Protein AF-Q0Q0H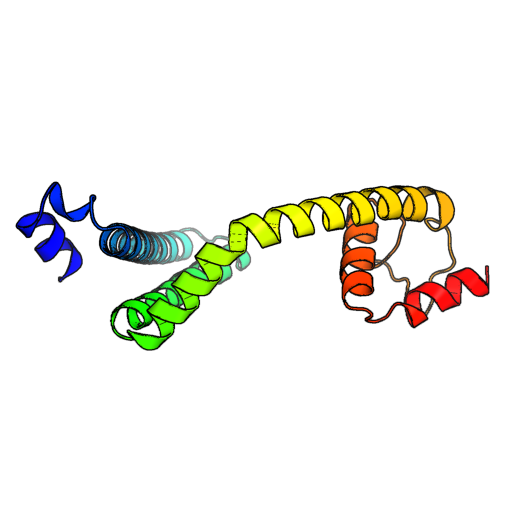5-F1 (afdb_monomer_lite)

Sequence (151 aa):
GECVLKLISLRHYYFTIGWNIFDFVVVILSIVGMFLAELIEKYFVSPTLFRVIRLARIGRILRLIKGAKGIRTLLFALMMSLPALFNIGLLLFLVMFIYAIFGMSNFAYVKREVGIDDMFNFETFGNSMICLFQITTSAGWDGLLAPILNS

InterPro domains:
  IPR005821 Ion transport domain [PF00520] (2-150)
  IPR027359 Voltage-dependent channel domain superfamily [G3DSA:1.20.120.350] (1-68)
  IPR043203 Voltage-gated cation channel calcium and sodium [PTHR10037] (2-150)

Foldseek 3Di:
DVLVVCCVVQVPNQVVDVVSVLVVVLVVLLVVLVVVLVVCVVPVDDPVVNVVSVVSNVSVVVVVCVVDPPSVVVVVVVVVCVVVVVVVVVVLVVVLQVVLVVQLVPWLPFDDDDQDDPQQGSVDSVNSSVNVVCCVVVHCVVVVVVSVVVD

Organism: Canis lupus familiaris (NCBI:txid9615)

Radius of gyration: 23.16 Å; chains: 1; bounding box: 51×47×52 Å

pLDDT: mean 81.17, std 11.08, range [50.78, 96.19]

Structure (mmCIF, N/CA/C/O backbone):
data_AF-Q0Q0H5-F1
#
_entry.id   AF-Q0Q0H5-F1
#
loop_
_atom_site.group_PDB
_atom_site.id
_atom_site.type_symbol
_atom_site.label_atom_id
_atom_site.label_alt_id
_atom_site.label_comp_id
_atom_site.label_asym_id
_atom_site.label_entity_id
_atom_site.label_seq_id
_atom_site.pdbx_PDB_ins_code
_atom_site.Cartn_x
_atom_site.Cartn_y
_atom_site.Cartn_z
_atom_site.occupancy
_atom_site.B_iso_or_equiv
_atom_site.auth_seq_id
_atom_site.auth_comp_id
_atom_site.auth_asym_id
_atom_site.auth_atom_id
_atom_site.pdbx_PDB_model_num
ATOM 1 N N . GLY A 1 1 ? -13.527 -17.959 26.300 1.00 50.78 1 GLY A N 1
ATOM 2 C CA . GLY A 1 1 ? -14.306 -17.572 27.489 1.00 50.78 1 GLY A CA 1
ATOM 3 C C . GLY A 1 1 ? -14.995 -16.236 27.297 1.00 50.78 1 GLY A C 1
ATOM 4 O O . GLY A 1 1 ? -16.184 -16.219 27.020 1.00 50.78 1 GLY A O 1
ATOM 5 N N . GLU A 1 2 ? -14.259 -15.123 27.378 1.00 65.50 2 GLU A N 1
ATOM 6 C CA . GLU A 1 2 ? -14.842 -13.765 27.407 1.00 65.50 2 GLU A CA 1
ATOM 7 C C . GLU A 1 2 ? -15.741 -13.387 26.217 1.00 65.50 2 GLU A C 1
ATOM 9 O O . GLU A 1 2 ? -16.755 -12.724 26.414 1.00 65.50 2 GLU A O 1
ATOM 14 N N . CYS A 1 3 ? -15.398 -13.796 24.989 1.00 57.22 3 CYS A N 1
ATOM 15 C CA . CYS A 1 3 ? -16.169 -13.422 23.795 1.00 57.22 3 CYS A CA 1
ATOM 16 C C . CYS A 1 3 ? -17.569 -14.064 23.793 1.00 57.22 3 CYS A C 1
ATOM 18 O O . CYS A 1 3 ? -18.561 -13.397 23.529 1.00 57.22 3 CYS A O 1
ATOM 20 N N . VAL A 1 4 ? -17.650 -15.336 24.195 1.00 60.25 4 VAL A N 1
ATOM 21 C CA . VAL A 1 4 ? -18.909 -16.089 24.321 1.00 60.25 4 VAL A CA 1
ATOM 22 C C . VAL A 1 4 ? -19.746 -15.551 25.485 1.00 60.25 4 VAL A C 1
ATOM 24 O O . VAL A 1 4 ? -20.943 -15.340 25.328 1.00 60.25 4 VAL A O 1
ATOM 27 N N . LEU A 1 5 ? -19.113 -15.228 26.619 1.00 59.94 5 LEU A N 1
ATOM 28 C CA . LEU A 1 5 ? -19.777 -14.596 27.767 1.00 59.94 5 LEU A CA 1
ATOM 29 C C . LEU A 1 5 ? -20.372 -13.225 27.419 1.00 59.94 5 LEU A C 1
ATOM 31 O O . LEU A 1 5 ? -21.509 -12.946 27.788 1.00 59.94 5 LEU A O 1
ATOM 35 N N . LYS A 1 6 ? -19.653 -12.387 26.662 1.00 57.75 6 LYS A N 1
ATOM 36 C CA . LYS A 1 6 ? -20.173 -11.090 26.195 1.00 57.75 6 LYS A CA 1
ATOM 37 C C . LYS A 1 6 ? -21.267 -11.234 25.139 1.00 57.75 6 LYS A C 1
ATOM 39 O O . LYS A 1 6 ? -22.224 -10.469 25.180 1.00 57.75 6 LYS A O 1
ATOM 44 N N . LEU A 1 7 ? -21.163 -12.215 24.242 1.00 61.16 7 LEU A N 1
ATOM 45 C CA . LEU A 1 7 ? -22.193 -12.497 23.237 1.00 61.16 7 LEU A CA 1
ATOM 46 C C . LEU A 1 7 ? -23.512 -12.938 23.897 1.00 61.16 7 LEU A C 1
ATOM 48 O O . LEU A 1 7 ? -24.582 -12.455 23.531 1.00 61.16 7 LEU A O 1
ATOM 52 N N . ILE A 1 8 ? -23.422 -13.806 24.910 1.00 60.62 8 ILE A N 1
ATOM 53 C CA . ILE A 1 8 ? -24.577 -14.301 25.673 1.00 60.62 8 ILE A CA 1
ATOM 54 C C . ILE A 1 8 ? -25.159 -13.196 26.571 1.00 60.62 8 ILE A C 1
ATOM 56 O O . ILE A 1 8 ? -26.376 -13.063 26.653 1.00 60.62 8 ILE A O 1
ATOM 60 N N . SER A 1 9 ? -24.310 -12.370 27.195 1.00 62.66 9 SER A N 1
ATOM 61 C CA . SER A 1 9 ? -24.730 -11.288 28.100 1.00 62.66 9 SER A CA 1
ATOM 62 C C . SER A 1 9 ? -25.354 -10.080 27.388 1.00 62.66 9 SER A C 1
ATOM 64 O O . SER A 1 9 ? -26.306 -9.510 27.912 1.00 62.66 9 SER A O 1
ATOM 66 N N . LEU A 1 10 ? -24.838 -9.665 26.224 1.00 60.47 10 LEU A N 1
ATOM 67 C CA . LEU A 1 10 ? -25.233 -8.406 25.569 1.00 60.47 10 LEU A CA 1
ATOM 68 C C . LEU A 1 10 ? -26.085 -8.594 24.302 1.00 60.47 10 LEU A C 1
ATOM 70 O O . LEU A 1 10 ? -26.643 -7.608 23.824 1.00 60.47 10 LEU A O 1
ATOM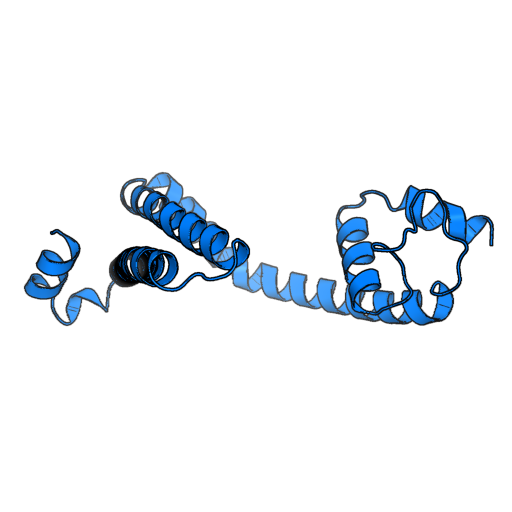 74 N N . ARG A 1 11 ? -26.211 -9.820 23.761 1.00 63.56 11 ARG A N 1
ATOM 75 C CA . ARG A 1 11 ? -26.985 -10.176 22.547 1.00 63.56 11 ARG A CA 1
ATOM 76 C C . ARG A 1 11 ? -26.901 -9.099 21.450 1.00 63.56 11 ARG A C 1
ATOM 78 O O . ARG A 1 11 ? -25.874 -8.981 20.791 1.00 63.56 11 ARG A O 1
ATOM 85 N N . HIS A 1 12 ? -27.943 -8.286 21.264 1.00 56.47 12 HIS A N 1
ATOM 86 C CA . HIS A 1 12 ? -27.993 -7.251 20.220 1.00 56.47 12 HIS A CA 1
ATOM 87 C C . HIS A 1 12 ? -27.134 -6.010 20.517 1.00 56.47 12 HIS A C 1
ATOM 89 O O . HIS A 1 12 ? -26.613 -5.395 19.590 1.00 56.47 12 HIS A O 1
ATOM 95 N N . TYR A 1 13 ? -26.908 -5.673 21.790 1.00 59.81 13 TYR A N 1
ATOM 96 C CA . TYR A 1 13 ? -26.072 -4.538 22.208 1.00 59.81 13 TYR A CA 1
ATOM 97 C C . TYR A 1 13 ? -24.571 -4.791 21.993 1.00 59.81 13 TYR A C 1
ATOM 99 O O . TYR A 1 13 ? -23.743 -3.887 22.085 1.00 59.81 13 TYR A O 1
ATOM 107 N N . TYR A 1 14 ? -24.193 -6.038 21.706 1.00 59.00 14 TYR A N 1
ATOM 108 C CA . TYR A 1 14 ? -22.819 -6.386 21.372 1.00 59.00 14 TYR A CA 1
ATOM 109 C C . TYR A 1 14 ? -22.413 -5.855 19.986 1.00 59.00 14 TYR A C 1
ATOM 111 O O . TYR A 1 14 ? -21.280 -5.409 19.814 1.00 59.00 14 TYR A O 1
ATOM 119 N N . PHE A 1 15 ? -23.347 -5.830 19.028 1.00 61.44 15 PHE A N 1
ATOM 120 C CA . PHE A 1 15 ? -23.101 -5.390 17.649 1.00 61.44 15 PHE A CA 1
ATOM 121 C C . PHE A 1 15 ? -23.248 -3.878 17.435 1.00 61.44 15 PHE A C 1
ATOM 123 O O . PHE A 1 15 ? -22.912 -3.384 16.367 1.00 61.44 15 PHE A O 1
ATOM 130 N N . THR A 1 16 ? -23.709 -3.114 18.428 1.00 65.06 16 THR A N 1
ATOM 131 C CA . THR A 1 16 ? -23.762 -1.643 18.333 1.00 65.06 16 THR A CA 1
ATOM 132 C C . THR A 1 16 ? -22.420 -0.987 18.667 1.00 65.06 16 THR A C 1
ATOM 134 O O . THR A 1 16 ? -22.135 0.120 18.219 1.00 65.06 16 THR A O 1
ATOM 137 N N . ILE A 1 17 ? -21.554 -1.673 19.421 1.00 71.44 17 ILE A N 1
ATOM 138 C CA . ILE A 1 17 ? -20.233 -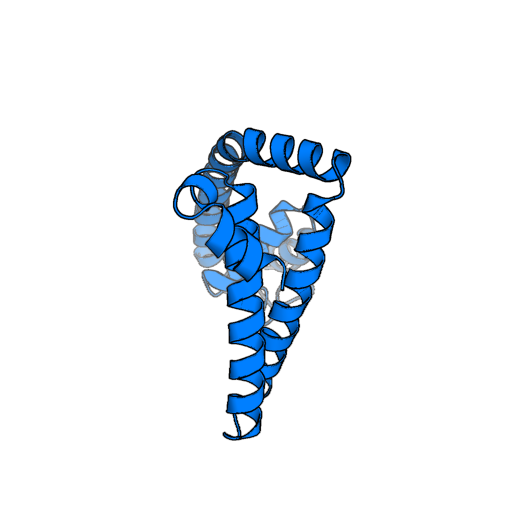1.170 19.809 1.00 71.44 17 ILE A CA 1
ATOM 139 C C . ILE A 1 17 ? -19.188 -1.683 18.808 1.00 71.44 17 ILE A C 1
ATOM 141 O O . ILE A 1 17 ? -18.795 -2.848 18.857 1.00 71.44 17 ILE A O 1
ATOM 145 N N . GLY A 1 18 ? -18.662 -0.805 17.946 1.00 71.44 18 GLY A N 1
ATOM 146 C CA . GLY A 1 18 ? -17.684 -1.178 16.906 1.00 71.44 18 GLY A CA 1
ATOM 147 C C . GLY A 1 18 ? -16.433 -1.904 17.429 1.00 71.44 18 GLY A C 1
ATOM 148 O O . GLY A 1 18 ? -15.939 -2.834 16.798 1.00 71.44 18 GLY A O 1
ATOM 149 N N . TRP A 1 19 ? -15.970 -1.572 18.639 1.00 71.56 19 TRP A N 1
ATOM 150 C CA . TRP A 1 19 ? -14.852 -2.270 19.292 1.00 71.56 19 TRP A CA 1
ATOM 151 C C . TRP A 1 19 ? -15.160 -3.720 19.679 1.00 71.56 19 TRP A C 1
ATOM 153 O O . TRP A 1 19 ? -14.251 -4.547 19.721 1.00 71.56 19 TRP A O 1
ATOM 163 N N . ASN A 1 20 ? -16.421 -4.040 19.969 1.00 72.19 20 ASN A N 1
ATOM 164 C CA . ASN A 1 20 ? -16.844 -5.410 20.244 1.00 72.19 20 ASN A CA 1
ATOM 165 C C . ASN A 1 20 ? -16.963 -6.214 18.944 1.00 72.19 20 ASN A C 1
ATOM 167 O O . ASN A 1 20 ? -16.542 -7.364 18.917 1.00 72.19 20 ASN A O 1
ATOM 171 N N . ILE A 1 21 ? -17.431 -5.594 17.855 1.00 76.12 21 ILE A N 1
ATOM 172 C CA . ILE A 1 21 ? -17.448 -6.219 16.522 1.00 76.12 21 ILE A CA 1
ATOM 173 C C . ILE A 1 21 ? -16.023 -6.545 16.062 1.00 76.12 21 ILE A C 1
ATOM 175 O O . ILE A 1 21 ? -15.758 -7.665 15.634 1.00 76.12 21 ILE A O 1
ATOM 179 N N . PHE A 1 22 ? -15.086 -5.602 16.202 1.00 72.56 22 PHE A N 1
ATOM 180 C CA . PHE A 1 22 ? -13.677 -5.831 15.874 1.00 72.56 22 PHE A CA 1
ATOM 181 C C . PHE A 1 22 ? -13.085 -7.006 16.669 1.00 72.56 22 PHE A C 1
ATOM 183 O O . PHE A 1 22 ? -12.455 -7.895 16.100 1.00 72.56 22 PHE A O 1
ATOM 190 N N . ASP A 1 23 ? -13.338 -7.049 17.980 1.00 75.00 23 ASP A N 1
ATOM 191 C CA . ASP A 1 23 ? -12.898 -8.136 18.861 1.00 75.00 23 ASP A CA 1
ATOM 192 C C . ASP A 1 23 ? -13.489 -9.492 18.433 1.00 75.00 23 ASP A C 1
ATOM 194 O O . ASP A 1 23 ? -12.769 -10.486 18.339 1.00 75.00 23 ASP A O 1
ATOM 198 N N . PHE A 1 24 ? -14.778 -9.524 18.083 1.00 75.81 24 PHE A N 1
ATOM 199 C CA . PHE A 1 24 ? -15.450 -10.716 17.569 1.00 75.81 24 PHE A CA 1
ATOM 200 C C . PHE A 1 24 ? -14.831 -11.216 16.265 1.00 75.81 24 PHE A C 1
ATOM 202 O O . PHE A 1 24 ? -14.496 -12.394 16.161 1.00 75.81 24 PHE A O 1
ATOM 209 N N . VAL A 1 25 ? -14.599 -10.325 15.298 1.00 79.12 25 VAL A N 1
ATOM 210 C CA . VAL A 1 25 ? -13.961 -10.668 14.018 1.00 79.12 25 VAL A CA 1
ATOM 211 C C . VAL A 1 25 ? -12.556 -11.232 14.246 1.00 79.12 25 VAL A C 1
ATOM 213 O O . VAL A 1 25 ? -12.225 -12.286 13.706 1.00 79.12 25 VAL A O 1
ATOM 216 N N . VAL A 1 26 ? -11.745 -10.606 15.105 1.00 76.06 26 VAL A N 1
ATOM 217 C CA . VAL A 1 26 ? -10.396 -11.096 15.443 1.00 76.06 26 VAL A CA 1
ATOM 218 C C . VAL A 1 26 ? -10.444 -12.469 16.125 1.00 76.06 26 VAL A C 1
ATOM 220 O O . VAL A 1 26 ? -9.584 -13.320 15.877 1.00 76.06 26 VAL A O 1
ATOM 223 N N . VAL A 1 27 ? -11.429 -12.715 16.994 1.00 77.88 27 VAL A N 1
ATOM 224 C CA . VAL A 1 27 ? -11.640 -14.019 17.644 1.00 77.88 27 VAL A CA 1
ATOM 225 C C . VAL A 1 27 ? -12.030 -15.086 16.624 1.00 77.88 27 VAL A C 1
ATOM 227 O O . VAL A 1 27 ? -11.395 -16.139 16.614 1.00 77.88 27 VAL A O 1
ATOM 230 N N . ILE A 1 28 ? -12.994 -14.811 15.745 1.00 81.81 28 ILE A N 1
ATOM 231 C CA . ILE A 1 28 ? -13.422 -15.745 14.698 1.00 81.81 28 ILE A CA 1
ATOM 232 C C . ILE A 1 28 ? -12.264 -16.058 13.745 1.00 81.81 28 ILE A C 1
ATOM 234 O O . ILE A 1 28 ? -11.959 -17.229 13.545 1.00 81.81 28 ILE A O 1
ATOM 238 N N . LEU A 1 29 ? -11.536 -15.050 13.250 1.00 79.75 29 LEU A N 1
ATOM 239 C CA . LEU A 1 29 ? -10.353 -15.253 12.401 1.00 79.75 29 LEU A CA 1
ATOM 240 C C . LEU A 1 29 ? -9.269 -16.089 13.097 1.00 79.75 29 LEU A C 1
ATOM 242 O O . LEU A 1 29 ? -8.638 -16.937 12.471 1.00 79.75 29 LEU A O 1
ATOM 246 N N . SER A 1 30 ? -9.074 -15.899 14.407 1.00 77.25 30 SER A N 1
ATOM 247 C CA . SER A 1 30 ? -8.119 -16.693 15.193 1.00 77.25 30 SER A CA 1
ATOM 248 C C . SER A 1 30 ? -8.531 -18.159 15.342 1.00 77.25 30 SER A C 1
ATOM 250 O O . SER A 1 30 ? -7.652 -19.017 15.434 1.00 77.25 30 SER A O 1
ATOM 252 N N . ILE A 1 31 ? -9.835 -18.437 15.430 1.00 80.19 31 ILE A N 1
ATOM 253 C CA . ILE A 1 31 ? -10.387 -19.796 15.525 1.00 80.19 31 ILE A CA 1
ATOM 254 C C . ILE A 1 31 ? -10.308 -20.469 14.155 1.00 80.19 31 ILE A C 1
ATOM 256 O O . ILE A 1 31 ? -9.753 -21.558 14.046 1.00 80.19 31 ILE A O 1
ATOM 260 N N . VAL A 1 32 ? -10.762 -19.783 13.103 1.00 82.06 32 VAL A N 1
ATOM 261 C CA . VAL A 1 32 ? -10.681 -20.247 11.711 1.00 82.06 32 VAL A CA 1
ATOM 262 C C . VAL A 1 32 ? -9.234 -20.557 11.331 1.00 82.06 32 VAL A C 1
ATOM 264 O O . VAL A 1 32 ? -8.963 -21.633 10.815 1.00 82.06 32 VAL A O 1
ATOM 267 N N . GLY A 1 33 ? -8.278 -19.682 11.660 1.00 78.12 33 GLY A N 1
ATOM 268 C CA . GLY A 1 33 ? -6.857 -19.929 11.402 1.00 78.12 33 GLY A CA 1
ATOM 269 C C . GLY A 1 33 ? -6.272 -21.118 12.178 1.00 78.12 33 GLY A C 1
ATOM 270 O O . GLY A 1 33 ? -5.324 -21.740 11.709 1.00 78.12 33 GLY A O 1
ATOM 271 N N . MET A 1 34 ? -6.817 -21.462 13.349 1.00 77.44 34 MET A N 1
ATOM 272 C CA . MET A 1 34 ? -6.397 -22.652 14.099 1.00 77.44 34 MET A CA 1
ATOM 273 C C . MET A 1 34 ? -6.933 -23.928 13.441 1.00 77.44 34 MET A C 1
ATOM 275 O O . MET A 1 34 ? -6.147 -24.821 13.142 1.00 77.44 34 MET A O 1
ATOM 279 N N . PHE A 1 35 ? -8.228 -23.954 13.112 1.00 79.12 35 PHE A N 1
ATOM 280 C CA . PHE A 1 35 ? -8.855 -25.070 12.398 1.00 79.12 35 PHE A CA 1
ATOM 281 C C . PHE A 1 35 ? -8.246 -25.294 11.009 1.00 79.12 35 PHE A C 1
ATOM 283 O O . PHE A 1 35 ? -7.972 -26.431 10.642 1.00 79.12 35 PHE A O 1
ATOM 290 N N . LEU A 1 36 ? -7.976 -24.228 10.244 1.00 76.69 36 LEU A N 1
ATOM 291 C CA . LEU A 1 36 ? -7.310 -24.347 8.942 1.00 76.69 36 LEU A CA 1
ATOM 292 C C . LEU A 1 36 ? -5.896 -24.920 9.072 1.00 76.69 36 LEU A C 1
ATOM 294 O O . LEU A 1 36 ? -5.483 -25.669 8.194 1.00 76.69 36 LEU A O 1
ATOM 298 N N . ALA A 1 37 ? -5.156 -24.586 10.136 1.00 75.44 37 ALA A N 1
ATOM 299 C CA . ALA A 1 37 ? -3.815 -25.131 10.350 1.00 75.44 37 ALA A CA 1
ATOM 300 C C . ALA A 1 37 ? -3.849 -26.653 10.555 1.00 75.44 37 ALA A C 1
ATOM 302 O O . ALA A 1 37 ? -3.062 -27.355 9.929 1.00 75.44 37 ALA A O 1
ATOM 303 N N . GLU A 1 38 ? -4.785 -27.154 11.364 1.00 76.56 38 GLU A N 1
ATOM 304 C CA . GLU A 1 38 ? -4.974 -28.596 11.592 1.00 76.56 38 GLU A CA 1
ATOM 305 C C . GLU A 1 38 ? -5.440 -29.320 10.319 1.00 76.56 38 GLU A C 1
ATOM 307 O O . GLU A 1 38 ? -5.005 -30.432 10.019 1.00 76.56 38 GLU A O 1
ATOM 312 N N . LEU A 1 39 ? -6.295 -28.672 9.522 1.00 75.06 39 LEU A N 1
ATOM 313 C CA . LEU A 1 39 ? -6.793 -29.226 8.262 1.00 75.06 39 LEU A CA 1
ATOM 314 C C . LEU A 1 39 ? -5.680 -29.304 7.201 1.00 75.06 39 LEU A C 1
ATOM 316 O O . LEU A 1 39 ? -5.585 -30.291 6.482 1.00 75.06 39 LEU A O 1
ATOM 320 N N . ILE A 1 40 ? -4.793 -28.310 7.143 1.00 74.31 40 ILE A N 1
ATOM 321 C CA . ILE A 1 40 ? -3.636 -28.268 6.230 1.00 74.31 40 ILE A CA 1
ATOM 322 C C . ILE A 1 40 ? -2.505 -29.209 6.657 1.00 74.31 40 ILE A C 1
ATOM 324 O O . ILE A 1 40 ? -1.760 -29.692 5.814 1.00 74.31 40 ILE A O 1
ATOM 328 N N . GLU A 1 41 ? -2.359 -29.504 7.946 1.00 72.31 41 GLU A N 1
ATOM 329 C CA . GLU A 1 41 ? -1.419 -30.540 8.390 1.00 72.31 41 GLU A CA 1
ATOM 330 C C . GLU A 1 41 ? -1.892 -31.939 7.961 1.00 72.31 41 GLU A C 1
ATOM 332 O O . GLU A 1 41 ? -1.087 -32.798 7.609 1.00 72.31 41 GLU A O 1
ATOM 337 N N . LYS A 1 42 ? -3.215 -32.146 7.908 1.00 72.50 42 LYS A N 1
ATOM 338 C CA . LYS A 1 42 ? -3.834 -33.406 7.478 1.00 72.50 42 LYS A CA 1
ATOM 339 C C . LYS A 1 42 ? -3.874 -33.585 5.957 1.00 72.50 42 LYS A C 1
ATOM 341 O O . LYS A 1 42 ? -3.742 -34.704 5.466 1.00 72.50 42 LYS A O 1
ATOM 346 N N . TYR A 1 43 ? -4.071 -32.503 5.211 1.00 70.94 43 TYR A N 1
ATOM 347 C CA . TYR A 1 43 ? -4.030 -32.491 3.752 1.00 70.94 43 TYR A CA 1
ATOM 348 C C . TYR A 1 43 ? -2.743 -31.786 3.331 1.00 70.94 43 TYR A C 1
ATOM 350 O O . TYR A 1 43 ? -2.703 -30.571 3.426 1.00 70.94 43 TYR A O 1
ATOM 358 N N . PHE A 1 44 ? -1.711 -32.521 2.892 1.00 60.06 44 PHE A N 1
ATOM 359 C CA . PHE A 1 44 ? -0.407 -32.001 2.433 1.00 60.06 44 PHE A CA 1
ATOM 360 C C . PHE A 1 44 ? -0.544 -30.796 1.471 1.00 60.06 44 PHE A C 1
ATOM 362 O O . PHE A 1 44 ? -0.558 -30.949 0.250 1.00 60.06 44 PHE A O 1
ATOM 369 N N . VAL A 1 45 ? -0.654 -29.581 2.011 1.00 65.06 45 VAL A N 1
ATOM 370 C CA . VAL A 1 45 ? -0.909 -28.348 1.252 1.00 65.06 45 VAL A CA 1
ATOM 371 C C . VAL A 1 45 ? 0.317 -27.435 1.316 1.00 65.06 45 VAL A C 1
ATOM 373 O O . VAL A 1 45 ? 1.066 -27.420 2.292 1.00 65.06 45 VAL A O 1
ATOM 376 N N . SER A 1 46 ? 0.515 -26.679 0.231 1.00 70.56 46 SER A N 1
ATOM 377 C CA . SER A 1 46 ? 1.658 -25.802 -0.053 1.00 70.56 46 SER A CA 1
ATOM 378 C C . SER A 1 46 ? 2.221 -25.031 1.163 1.00 70.56 46 SER A C 1
ATOM 380 O O . SER A 1 46 ? 1.461 -24.402 1.912 1.00 70.56 46 SER A O 1
ATOM 382 N N . PRO A 1 47 ? 3.561 -24.936 1.299 1.00 75.56 47 PRO A N 1
ATOM 383 C CA . PRO A 1 47 ? 4.224 -24.190 2.371 1.00 75.56 47 PRO A CA 1
ATOM 384 C C . PRO A 1 47 ? 3.887 -22.687 2.402 1.00 75.56 47 PRO A C 1
ATOM 386 O O . PRO A 1 47 ? 4.072 -22.047 3.439 1.00 75.56 47 PRO A O 1
ATOM 389 N N . THR A 1 48 ? 3.376 -22.102 1.311 1.00 78.88 48 THR A N 1
ATOM 390 C CA . THR A 1 48 ? 2.960 -20.687 1.270 1.00 78.88 48 THR A CA 1
ATOM 391 C C . THR A 1 48 ? 1.688 -20.428 2.080 1.00 78.88 48 THR A C 1
ATOM 393 O O . THR A 1 48 ? 1.646 -19.476 2.860 1.00 78.88 48 THR A O 1
ATOM 396 N N . LEU A 1 49 ? 0.686 -21.308 1.987 1.00 74.12 49 LEU A N 1
ATOM 397 C CA . LEU A 1 49 ? -0.570 -21.210 2.744 1.00 74.12 49 LEU A CA 1
ATOM 398 C C . LEU A 1 49 ? -0.331 -21.332 4.252 1.00 74.12 49 LEU A C 1
ATOM 400 O O . LEU A 1 49 ? -0.903 -20.577 5.043 1.00 74.12 49 LEU A O 1
ATOM 404 N N . PHE A 1 50 ? 0.592 -22.208 4.656 1.00 78.25 50 PHE A N 1
ATOM 405 C CA . PHE A 1 50 ? 0.959 -22.354 6.062 1.00 78.25 50 PHE A CA 1
ATOM 406 C C . PHE A 1 50 ? 1.562 -21.068 6.648 1.00 78.25 50 PHE A C 1
ATOM 408 O O . PHE A 1 50 ? 1.249 -20.696 7.781 1.00 78.25 50 PHE A O 1
ATOM 415 N N . ARG A 1 51 ? 2.385 -20.340 5.877 1.00 79.12 51 ARG A N 1
ATOM 416 C CA . ARG A 1 51 ? 2.955 -19.049 6.308 1.00 79.12 51 ARG A CA 1
ATOM 417 C C . ARG A 1 51 ? 1.869 -17.993 6.529 1.00 79.12 51 ARG A C 1
ATOM 419 O O . ARG A 1 51 ? 1.900 -17.311 7.552 1.00 79.12 51 ARG A O 1
ATOM 426 N N . VAL A 1 52 ? 0.882 -17.903 5.635 1.00 80.19 52 VAL A N 1
ATOM 427 C CA . VAL A 1 52 ? -0.234 -16.943 5.751 1.00 80.19 52 VAL A CA 1
ATOM 428 C C . VAL A 1 52 ? -1.074 -17.204 7.007 1.00 80.19 52 VAL A C 1
ATOM 430 O O . VAL A 1 52 ? -1.413 -16.276 7.738 1.00 80.19 52 VAL A O 1
ATOM 433 N N . ILE A 1 53 ? -1.345 -18.467 7.338 1.00 76.88 53 ILE A N 1
ATOM 434 C CA . ILE A 1 53 ? -2.111 -18.816 8.546 1.00 76.88 53 ILE A CA 1
ATOM 435 C C . ILE A 1 53 ? -1.348 -18.475 9.828 1.00 76.88 53 ILE A C 1
ATOM 437 O O . ILE A 1 53 ? -1.943 -18.027 10.812 1.00 76.88 53 ILE A O 1
ATOM 441 N N . ARG A 1 54 ? -0.018 -18.631 9.835 1.00 75.75 54 ARG A N 1
ATOM 442 C CA . ARG A 1 54 ? 0.798 -18.169 10.966 1.00 75.75 54 ARG A CA 1
ATOM 443 C C . ARG A 1 54 ? 0.699 -16.651 11.147 1.00 75.75 54 ARG A C 1
ATOM 445 O O . ARG A 1 54 ? 0.613 -16.210 12.291 1.00 75.75 54 ARG A O 1
ATOM 452 N N . LEU A 1 55 ? 0.630 -15.868 10.064 1.00 77.62 55 LEU A N 1
ATOM 453 C CA . LEU A 1 55 ? 0.417 -14.415 10.142 1.00 77.62 55 LEU A CA 1
ATOM 454 C C . LEU A 1 55 ? -0.933 -14.065 10.785 1.00 77.62 55 LEU A C 1
ATOM 456 O O . LEU A 1 55 ? -0.994 -13.148 11.599 1.00 77.62 55 LEU A O 1
ATOM 460 N N . ALA A 1 56 ? -1.998 -14.835 10.528 1.00 73.00 56 ALA A N 1
ATOM 461 C CA . ALA A 1 56 ? -3.302 -14.611 11.165 1.00 73.00 56 ALA A CA 1
ATOM 462 C C . ALA A 1 56 ? -3.241 -14.690 12.708 1.00 73.00 56 ALA A C 1
ATOM 464 O O . ALA A 1 56 ? -4.008 -14.019 13.401 1.00 73.00 56 ALA A O 1
ATOM 465 N N . ARG A 1 57 ? -2.284 -15.444 13.274 1.00 72.12 57 ARG A N 1
ATOM 466 C CA . ARG A 1 57 ? -2.063 -15.515 14.732 1.00 72.12 57 ARG A CA 1
ATOM 467 C C . ARG A 1 57 ? -1.552 -14.192 15.315 1.00 72.12 57 ARG A C 1
ATOM 469 O O . ARG A 1 57 ? -1.868 -13.895 16.468 1.00 72.12 57 ARG A O 1
ATOM 476 N N . ILE A 1 58 ? -0.842 -13.377 14.527 1.00 77.88 58 ILE A N 1
ATOM 477 C CA . ILE A 1 58 ? -0.364 -12.034 14.915 1.00 77.88 58 ILE A CA 1
ATOM 478 C C . ILE A 1 58 ? -1.551 -11.101 15.196 1.00 77.88 58 ILE A C 1
ATOM 480 O O . ILE A 1 58 ? -1.467 -10.244 16.073 1.00 77.88 58 ILE A O 1
ATOM 484 N N . GLY A 1 59 ? -2.709 -11.339 14.567 1.00 71.56 59 GLY A N 1
ATOM 485 C CA . GLY A 1 59 ? -3.948 -10.606 14.839 1.00 71.56 59 GLY A CA 1
ATOM 486 C C . GLY A 1 59 ? -4.388 -10.636 16.310 1.00 71.56 59 GLY A C 1
ATOM 487 O O . GLY A 1 59 ? -5.083 -9.731 16.759 1.00 71.56 59 GLY A O 1
ATOM 488 N N . ARG A 1 60 ? -3.933 -11.611 17.115 1.00 72.62 60 ARG A N 1
ATOM 489 C CA . ARG A 1 60 ? -4.196 -11.644 18.566 1.00 72.62 60 ARG A CA 1
ATOM 490 C C . ARG A 1 60 ? -3.554 -10.475 19.315 1.00 72.62 60 ARG A C 1
ATOM 492 O O . ARG A 1 60 ? -4.129 -10.022 20.302 1.00 72.62 60 ARG A O 1
ATOM 499 N N . ILE A 1 61 ? -2.420 -9.957 18.835 1.00 79.06 61 ILE A N 1
ATOM 500 C CA . ILE A 1 61 ? -1.739 -8.783 19.408 1.00 79.06 61 ILE A CA 1
ATOM 501 C C . ILE A 1 61 ? -2.637 -7.543 19.305 1.00 79.06 61 ILE A C 1
ATOM 503 O O . ILE A 1 61 ? -2.632 -6.704 20.204 1.00 79.06 61 ILE A O 1
ATOM 507 N N . LEU A 1 62 ? -3.508 -7.469 18.289 1.00 71.94 62 LEU A N 1
ATOM 508 C CA . LEU A 1 62 ? -4.474 -6.377 18.138 1.00 71.94 62 LEU A CA 1
ATOM 509 C C . LEU A 1 62 ? -5.464 -6.292 19.313 1.00 71.94 62 LEU A C 1
ATOM 511 O O . LEU A 1 62 ? -6.032 -5.231 19.550 1.00 71.94 62 LEU A O 1
ATOM 515 N N . ARG A 1 63 ? -5.640 -7.358 20.111 1.00 70.12 63 ARG A N 1
ATOM 516 C CA . ARG A 1 63 ? -6.456 -7.300 21.339 1.00 70.12 63 ARG A CA 1
ATOM 517 C C . ARG A 1 63 ? -5.840 -6.400 22.413 1.00 70.12 63 ARG A C 1
ATOM 519 O O . ARG A 1 63 ? -6.586 -5.810 23.191 1.00 70.12 63 ARG A O 1
ATOM 526 N N . LEU A 1 64 ? -4.512 -6.230 22.430 1.00 72.88 64 LEU A N 1
ATOM 527 C CA . LEU A 1 64 ? -3.822 -5.332 23.370 1.00 72.88 64 LEU A CA 1
ATOM 528 C C . LEU A 1 64 ? -4.205 -3.861 23.145 1.00 72.88 64 LEU A C 1
ATOM 530 O O . LEU A 1 64 ? -4.246 -3.076 24.092 1.00 72.88 64 LEU A O 1
ATOM 534 N N . ILE A 1 65 ? -4.588 -3.503 21.915 1.00 72.69 65 ILE A N 1
ATOM 535 C CA . ILE A 1 65 ? -5.039 -2.153 21.543 1.00 72.69 65 ILE A CA 1
ATOM 536 C C . ILE A 1 65 ? -6.297 -1.749 22.331 1.00 72.69 65 ILE A C 1
ATOM 538 O O . ILE A 1 65 ? -6.480 -0.575 22.646 1.00 72.69 65 ILE A O 1
ATOM 542 N N . LYS A 1 66 ? -7.140 -2.715 22.724 1.00 67.38 66 LYS A N 1
ATOM 543 C CA . LYS A 1 66 ? -8.366 -2.469 23.501 1.00 67.38 66 LYS A CA 1
ATOM 544 C C . LYS A 1 66 ? -8.079 -1.921 24.901 1.00 67.38 66 LYS A C 1
ATOM 546 O O . LYS A 1 66 ? -8.832 -1.079 25.386 1.00 67.38 66 LYS A O 1
ATOM 551 N N . GLY A 1 67 ? -7.013 -2.407 25.542 1.00 69.69 67 GLY A N 1
ATOM 552 C CA . GLY A 1 67 ? -6.604 -1.972 26.881 1.00 69.69 67 GLY A CA 1
ATOM 553 C C . GLY A 1 67 ? -5.828 -0.654 26.873 1.00 69.69 67 GLY A C 1
ATOM 554 O O . GLY A 1 67 ? -5.862 0.100 27.843 1.00 69.69 67 GLY A O 1
ATOM 555 N N . ALA A 1 68 ? -5.167 -0.335 25.759 1.00 82.44 68 ALA A N 1
ATOM 556 C CA . ALA A 1 68 ? -4.327 0.846 25.631 1.00 82.44 68 ALA A CA 1
ATOM 557 C C . ALA A 1 68 ? -5.127 2.075 25.158 1.00 82.44 68 ALA A C 1
ATOM 559 O O . ALA A 1 68 ? -5.200 2.382 23.966 1.00 82.44 68 ALA A O 1
ATOM 560 N N . LYS A 1 69 ? -5.688 2.834 26.112 1.00 78.88 69 LYS A N 1
ATOM 561 C CA . LYS A 1 69 ? -6.455 4.069 25.837 1.00 78.88 69 LYS A CA 1
ATOM 562 C C . LYS A 1 69 ? -5.682 5.078 24.969 1.00 78.88 69 LYS A C 1
ATOM 564 O O . LYS A 1 69 ? -6.295 5.706 24.113 1.00 78.88 69 LYS A O 1
ATOM 569 N N . GLY A 1 70 ? -4.361 5.197 25.147 1.00 83.75 70 GLY A N 1
ATOM 570 C CA . GLY A 1 70 ? -3.503 6.075 24.336 1.00 83.75 70 GLY A CA 1
ATOM 571 C C . GLY A 1 70 ? -3.408 5.651 22.865 1.00 83.75 70 GLY A C 1
ATOM 572 O O . GLY A 1 70 ? -3.640 6.468 21.977 1.00 83.75 70 GLY A O 1
ATOM 573 N N . ILE A 1 71 ? -3.171 4.359 22.600 1.00 84.94 71 ILE A N 1
ATOM 574 C CA . ILE A 1 71 ? -3.112 3.804 21.233 1.00 84.94 71 ILE A CA 1
ATOM 575 C C . ILE A 1 71 ? -4.461 3.987 20.529 1.00 84.94 71 ILE A C 1
ATOM 577 O O . ILE A 1 71 ? -4.512 4.353 19.357 1.00 84.94 71 ILE A O 1
ATOM 581 N N . ARG A 1 72 ? -5.568 3.803 21.258 1.00 80.44 72 ARG A N 1
ATOM 582 C CA . ARG A 1 72 ? -6.917 3.998 20.720 1.00 80.44 72 ARG A CA 1
ATOM 583 C C . ARG A 1 72 ? -7.149 5.419 20.203 1.00 80.44 72 ARG A C 1
ATOM 585 O O . ARG A 1 72 ? -7.749 5.579 19.145 1.00 80.44 72 ARG A O 1
ATOM 592 N N . THR A 1 73 ? -6.685 6.434 20.931 1.00 85.19 73 THR A N 1
ATOM 593 C CA . THR A 1 73 ? -6.815 7.835 20.507 1.00 85.19 73 THR A CA 1
ATOM 594 C C . THR A 1 73 ? -6.010 8.110 19.236 1.00 85.19 73 THR A C 1
ATOM 596 O O . THR A 1 73 ? -6.527 8.752 18.327 1.00 85.19 73 THR A O 1
ATOM 599 N N . LEU A 1 74 ? -4.790 7.572 19.132 1.00 87.69 74 LEU A N 1
ATOM 600 C CA . LEU A 1 74 ? -3.958 7.713 17.930 1.00 87.69 74 LEU A CA 1
ATOM 601 C C . LEU A 1 74 ? -4.596 7.041 16.707 1.00 87.69 74 LEU A C 1
ATOM 603 O O . LEU A 1 74 ? -4.666 7.643 15.641 1.00 87.69 74 LEU A O 1
ATOM 607 N N . LEU A 1 75 ? -5.124 5.824 16.866 1.00 86.25 75 LEU A N 1
ATOM 608 C CA . LEU A 1 75 ? -5.834 5.124 15.791 1.00 86.25 75 LEU A CA 1
ATOM 609 C C . LEU A 1 75 ? -7.120 5.843 15.375 1.00 86.25 75 LEU A C 1
ATOM 611 O O . LEU A 1 75 ? -7.461 5.850 14.196 1.00 86.25 75 LEU A O 1
ATOM 615 N N . PHE A 1 76 ? -7.830 6.460 16.322 1.00 84.06 76 PHE A N 1
ATOM 616 C CA . PHE A 1 76 ? -8.996 7.279 16.002 1.00 84.06 76 PHE A CA 1
ATOM 617 C C . PHE A 1 76 ? -8.600 8.518 15.194 1.00 84.06 76 PHE A C 1
ATOM 619 O O . PHE A 1 76 ? -9.213 8.786 14.167 1.00 84.06 76 PHE A O 1
ATOM 626 N N . ALA A 1 77 ? -7.541 9.225 15.597 1.00 88.38 77 ALA A N 1
ATOM 627 C CA . ALA A 1 77 ? -7.017 10.358 14.836 1.00 88.38 77 ALA A CA 1
ATOM 628 C C . ALA A 1 77 ? -6.601 9.946 13.410 1.00 88.38 77 ALA A C 1
ATOM 630 O O . ALA A 1 77 ? -6.972 10.614 12.445 1.00 88.38 77 ALA A O 1
ATOM 631 N N . LEU A 1 78 ? -5.922 8.801 13.268 1.00 88.88 78 LEU A N 1
ATOM 632 C CA . LEU A 1 78 ? -5.571 8.224 11.970 1.00 88.88 78 LEU A CA 1
ATOM 633 C C . LEU A 1 78 ? -6.824 7.968 11.119 1.00 88.88 78 LEU A C 1
ATOM 635 O O . LEU A 1 78 ? -6.889 8.421 9.980 1.00 88.88 78 LEU A O 1
ATOM 639 N N . MET A 1 79 ? -7.845 7.310 11.678 1.00 86.69 79 MET A N 1
ATOM 640 C CA . MET A 1 79 ? -9.102 7.043 10.969 1.00 86.69 79 MET A CA 1
ATOM 641 C C . MET A 1 79 ? -9.823 8.322 10.535 1.00 86.69 79 MET A C 1
ATOM 643 O O . MET A 1 79 ? -10.369 8.357 9.438 1.00 86.69 79 MET A O 1
ATOM 647 N N . MET A 1 80 ? -9.781 9.383 11.343 1.00 90.88 80 MET A N 1
ATOM 648 C CA . MET A 1 80 ? -10.360 10.680 10.975 1.00 90.88 80 MET A CA 1
ATOM 649 C C . MET A 1 80 ? -9.598 11.355 9.823 1.00 90.88 80 MET A C 1
ATOM 651 O O . MET A 1 80 ? -10.207 12.075 9.038 1.00 90.88 80 MET A O 1
ATOM 655 N N . SER A 1 81 ? -8.291 11.102 9.681 1.00 91.88 81 SER A N 1
ATOM 656 C CA . SER A 1 81 ? -7.486 11.597 8.550 1.00 91.88 81 SER A CA 1
ATOM 657 C C . SER A 1 81 ? -7.578 10.749 7.274 1.00 91.88 81 SER A C 1
ATOM 659 O O . SER A 1 81 ? -7.241 11.245 6.198 1.00 91.88 81 SER A O 1
ATOM 661 N N . LEU A 1 82 ? -8.063 9.500 7.355 1.00 92.69 82 LEU A N 1
ATOM 662 C CA . LEU A 1 82 ? -8.141 8.592 6.202 1.00 92.69 82 LEU A CA 1
ATOM 663 C C . LEU A 1 82 ? -8.942 9.151 5.015 1.00 92.69 82 LEU A C 1
ATOM 665 O O . LEU A 1 82 ? -8.464 8.993 3.895 1.00 92.69 82 LEU A O 1
ATOM 669 N N . PRO A 1 83 ? -10.104 9.818 5.188 1.00 92.06 83 PRO A N 1
ATOM 670 C CA . PRO A 1 83 ? -10.852 10.364 4.055 1.00 92.06 83 PRO A CA 1
ATOM 671 C C . PRO A 1 83 ? -10.062 11.422 3.277 1.00 92.06 83 PRO A C 1
ATOM 673 O O . PRO A 1 83 ? -10.055 11.418 2.049 1.00 92.06 83 PRO A O 1
ATOM 676 N N . ALA A 1 84 ? -9.346 12.301 3.985 1.00 92.25 84 ALA A N 1
ATOM 677 C CA . ALA A 1 84 ? -8.496 13.307 3.356 1.00 92.25 84 ALA A CA 1
ATOM 678 C C . ALA A 1 84 ? -7.284 12.661 2.666 1.00 92.25 84 ALA A C 1
ATOM 680 O O . ALA A 1 84 ? -6.962 13.006 1.528 1.00 92.25 84 ALA A O 1
ATOM 681 N N . LEU A 1 85 ? -6.654 11.679 3.322 1.00 93.25 85 LEU A N 1
ATOM 682 C CA . LEU A 1 85 ? -5.541 10.923 2.753 1.00 93.25 85 LEU A CA 1
ATOM 683 C C . LEU A 1 85 ? -5.962 10.141 1.503 1.00 93.25 85 LEU A C 1
ATOM 685 O O . LEU A 1 85 ? -5.187 10.057 0.559 1.00 93.25 85 LEU A O 1
ATOM 689 N N . PHE A 1 86 ? -7.185 9.610 1.462 1.00 93.56 86 PHE A N 1
ATOM 690 C CA . PHE A 1 86 ? -7.713 8.887 0.307 1.00 93.56 86 PHE A CA 1
ATOM 691 C C . PHE A 1 86 ? -7.852 9.789 -0.923 1.00 93.56 86 PHE A C 1
ATOM 693 O O . PHE A 1 86 ? -7.474 9.380 -2.016 1.00 93.56 86 PHE A O 1
ATOM 700 N N . ASN A 1 87 ? -8.300 11.036 -0.751 1.00 94.75 87 ASN A N 1
ATOM 701 C CA . ASN A 1 87 ? -8.385 11.999 -1.854 1.00 94.75 87 ASN A CA 1
ATOM 702 C C . ASN A 1 87 ? -7.001 12.317 -2.446 1.00 94.75 87 ASN A C 1
ATOM 704 O O . ASN A 1 87 ? -6.827 12.306 -3.664 1.00 94.75 87 ASN A O 1
ATOM 708 N N . ILE A 1 88 ? -6.003 12.554 -1.587 1.00 95.81 88 ILE A N 1
ATOM 709 C CA . ILE A 1 88 ? -4.618 12.804 -2.018 1.00 95.81 88 ILE A CA 1
ATOM 710 C C . ILE A 1 88 ? -4.014 11.537 -2.638 1.00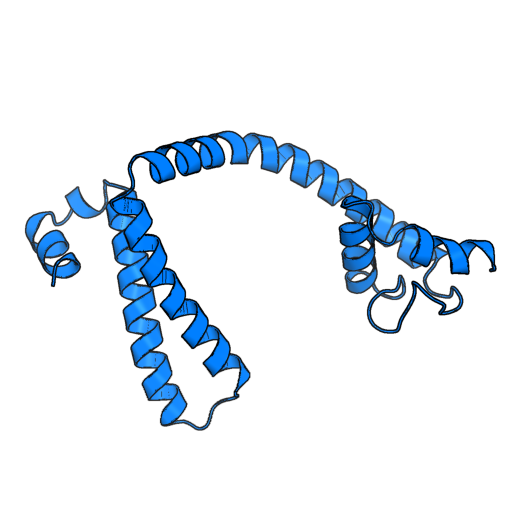 95.81 88 ILE A C 1
ATOM 712 O O . ILE A 1 88 ? -3.359 11.603 -3.674 1.00 95.81 88 ILE A O 1
ATOM 716 N N . GLY A 1 89 ? -4.265 10.375 -2.034 1.00 95.38 89 GLY A N 1
ATOM 717 C CA . GLY A 1 89 ? -3.801 9.078 -2.515 1.00 95.38 89 GLY A CA 1
ATOM 718 C C . GLY A 1 89 ? -4.372 8.715 -3.884 1.00 95.38 89 GLY A C 1
ATOM 719 O O . GLY A 1 89 ? -3.639 8.199 -4.718 1.00 95.38 89 GLY A O 1
ATOM 720 N N . LEU A 1 90 ? -5.641 9.037 -4.155 1.00 95.62 90 LEU A N 1
ATOM 721 C CA . LEU A 1 90 ? -6.250 8.868 -5.476 1.00 95.62 90 LEU A CA 1
ATOM 722 C C . LEU A 1 90 ? -5.593 9.761 -6.528 1.00 95.62 90 LEU A C 1
ATOM 724 O O . LEU A 1 90 ? -5.315 9.294 -7.630 1.00 95.62 90 LEU A O 1
ATOM 728 N N . LEU A 1 91 ? -5.317 11.023 -6.189 1.00 96.19 91 LEU A N 1
ATOM 729 C CA . LEU A 1 91 ? -4.604 11.928 -7.087 1.00 96.19 91 LEU A CA 1
ATOM 730 C C . LEU A 1 91 ? -3.191 11.407 -7.384 1.00 96.19 91 LEU A C 1
ATOM 732 O O . LEU A 1 91 ? -2.793 11.333 -8.543 1.00 96.19 91 LEU A O 1
ATOM 736 N N . LEU A 1 92 ? -2.455 10.993 -6.350 1.00 95.25 92 LEU A N 1
ATOM 737 C CA . LEU A 1 92 ? -1.125 10.402 -6.487 1.00 95.25 92 LEU A CA 1
ATOM 738 C C . LEU A 1 92 ? -1.161 9.124 -7.337 1.00 95.25 92 LEU A C 1
ATOM 740 O O . LEU A 1 92 ? -0.318 8.940 -8.210 1.00 95.25 92 LEU A O 1
ATOM 744 N N . PHE A 1 93 ? -2.155 8.262 -7.120 1.00 95.00 93 PHE A N 1
ATOM 745 C CA . PHE A 1 93 ? -2.351 7.048 -7.905 1.00 95.00 93 PHE A CA 1
ATOM 746 C C . PHE A 1 93 ? -2.630 7.355 -9.378 1.00 95.00 93 PHE A C 1
ATOM 748 O O . PHE A 1 93 ? -2.054 6.705 -10.245 1.00 95.00 93 PHE A O 1
ATOM 755 N N . LEU A 1 94 ? -3.446 8.371 -9.674 1.00 95.94 94 LEU A N 1
ATOM 756 C CA . LEU A 1 94 ? -3.689 8.824 -11.044 1.00 95.94 94 LEU A CA 1
ATOM 757 C C . LEU A 1 94 ? -2.397 9.316 -11.711 1.00 95.94 94 LEU A C 1
ATOM 759 O O . LEU A 1 94 ? -2.124 8.959 -12.855 1.00 95.94 94 LEU A O 1
ATOM 763 N N . VAL A 1 95 ? -1.585 10.099 -10.995 1.00 95.88 95 VAL A N 1
ATOM 764 C CA . VAL A 1 95 ? -0.286 10.564 -11.501 1.00 95.88 95 VAL A CA 1
ATOM 765 C C . VAL A 1 95 ? 0.633 9.372 -11.781 1.00 95.88 95 VAL A C 1
ATOM 767 O O . VAL A 1 95 ? 1.137 9.254 -12.896 1.00 95.88 95 VAL A O 1
ATOM 770 N N . MET A 1 96 ? 0.792 8.446 -10.830 1.00 95.25 96 MET A N 1
ATOM 771 C CA . MET A 1 96 ? 1.583 7.224 -11.036 1.00 95.25 96 MET A CA 1
ATOM 772 C C . MET A 1 96 ? 1.076 6.411 -12.231 1.00 95.25 96 MET A C 1
ATOM 774 O O . MET A 1 96 ? 1.879 5.931 -13.019 1.00 95.25 96 MET A O 1
ATOM 778 N N . PHE A 1 97 ? -0.240 6.302 -12.415 1.00 94.81 97 PHE A N 1
ATOM 779 C CA . PHE A 1 97 ? -0.837 5.581 -13.536 1.00 94.81 97 PHE A CA 1
ATOM 780 C C . PHE A 1 97 ? -0.464 6.196 -14.892 1.00 94.81 97 PHE A C 1
ATOM 782 O O . PHE A 1 97 ? -0.054 5.480 -15.805 1.00 94.81 97 PHE A O 1
ATOM 789 N N . ILE A 1 98 ? -0.562 7.524 -15.019 1.00 96.19 98 ILE A N 1
ATOM 790 C CA . ILE A 1 98 ? -0.178 8.240 -16.242 1.00 96.19 98 ILE A CA 1
ATOM 791 C C . ILE A 1 98 ? 1.311 8.012 -16.530 1.00 96.19 98 ILE A C 1
ATOM 793 O O . ILE A 1 98 ? 1.669 7.590 -17.630 1.00 96.19 98 ILE A O 1
ATOM 797 N N . TYR A 1 99 ? 2.176 8.217 -15.531 1.00 94.62 99 TYR A N 1
ATOM 798 C CA . TYR A 1 99 ? 3.618 8.013 -15.684 1.00 94.62 99 TYR A CA 1
ATOM 799 C C . TYR A 1 99 ? 3.995 6.550 -15.942 1.00 94.62 99 TYR A C 1
ATOM 801 O O . TYR A 1 99 ? 4.981 6.309 -16.630 1.00 94.62 99 TYR A O 1
ATOM 809 N N . ALA A 1 100 ? 3.221 5.573 -15.461 1.00 94.81 100 ALA A N 1
ATOM 810 C CA . ALA A 1 100 ? 3.464 4.156 -15.733 1.00 94.81 100 ALA A CA 1
ATOM 811 C C . ALA A 1 100 ? 3.247 3.834 -17.212 1.00 94.81 100 ALA A C 1
ATOM 813 O O . ALA A 1 100 ? 4.066 3.147 -17.816 1.00 94.81 100 ALA A O 1
ATOM 814 N N . ILE A 1 101 ? 2.180 4.371 -17.814 1.00 94.25 101 ILE A N 1
ATOM 815 C CA . ILE A 1 101 ? 1.907 4.195 -19.245 1.00 94.25 101 ILE A CA 1
ATOM 816 C C . ILE A 1 101 ? 2.987 4.885 -20.083 1.00 94.25 101 ILE A C 1
ATOM 818 O O . ILE A 1 101 ? 3.524 4.267 -21.001 1.00 94.25 101 ILE A O 1
ATOM 822 N N . PHE A 1 102 ? 3.344 6.130 -19.745 1.00 94.25 102 PHE A N 1
ATOM 823 C CA . PHE A 1 102 ? 4.430 6.846 -20.423 1.00 94.25 102 PHE A CA 1
ATOM 824 C C . PHE A 1 102 ? 5.776 6.127 -20.281 1.00 94.25 102 PHE A C 1
ATOM 826 O O . PHE A 1 102 ? 6.522 6.024 -21.253 1.00 94.25 102 PHE A O 1
ATOM 833 N N . GLY A 1 103 ? 6.089 5.628 -19.086 1.00 90.88 103 GLY A N 1
ATOM 834 C CA . GLY A 1 103 ? 7.316 4.888 -18.819 1.00 90.88 103 GLY A CA 1
ATOM 835 C C . GLY A 1 103 ? 7.377 3.600 -19.628 1.00 90.88 103 GLY A C 1
ATOM 836 O O . GLY A 1 103 ? 8.390 3.324 -20.257 1.00 90.88 103 GLY A O 1
ATOM 837 N N . MET A 1 104 ? 6.264 2.876 -19.718 1.00 92.94 104 MET A N 1
ATOM 838 C CA . MET A 1 104 ? 6.179 1.655 -20.512 1.00 92.94 104 MET A CA 1
ATOM 839 C C . MET A 1 104 ? 6.331 1.914 -22.014 1.00 92.94 104 MET A C 1
ATOM 841 O O . MET A 1 104 ? 7.017 1.167 -22.702 1.00 92.94 104 MET A O 1
ATOM 845 N N . SER A 1 105 ? 5.744 2.986 -22.551 1.00 90.25 105 SER A N 1
ATOM 846 C CA . SER A 1 105 ? 5.870 3.274 -23.984 1.00 90.25 105 SER A CA 1
ATOM 847 C C . SER A 1 105 ? 7.261 3.767 -24.389 1.00 90.25 105 SER A C 1
ATOM 849 O O . SER A 1 105 ? 7.668 3.539 -25.523 1.00 90.25 105 SER A O 1
ATOM 851 N N . ASN A 1 106 ? 7.975 4.461 -23.495 1.00 88.75 106 ASN A N 1
ATOM 852 C CA . ASN A 1 106 ? 9.253 5.108 -23.821 1.00 88.75 106 ASN A CA 1
ATOM 853 C C . ASN A 1 106 ? 10.479 4.334 -23.319 1.00 88.75 106 ASN A C 1
ATOM 855 O O . ASN A 1 106 ? 11.515 4.355 -23.976 1.00 88.75 106 ASN A O 1
ATOM 859 N N . PHE A 1 107 ? 10.379 3.651 -22.176 1.00 88.25 107 PHE A N 1
ATOM 860 C CA . PHE A 1 107 ? 11.522 3.060 -21.473 1.00 88.25 107 PHE A CA 1
ATOM 861 C C . PHE A 1 107 ? 11.490 1.525 -21.396 1.00 88.25 107 PHE A C 1
ATOM 863 O O . PHE A 1 107 ? 12.354 0.938 -20.748 1.00 88.25 107 PHE A O 1
ATOM 870 N N . ALA A 1 108 ? 10.547 0.852 -22.070 1.00 85.81 108 ALA A N 1
ATOM 871 C CA . ALA A 1 108 ? 10.462 -0.614 -22.062 1.00 85.81 108 ALA A CA 1
ATOM 872 C C . ALA A 1 108 ? 11.699 -1.319 -22.645 1.00 85.81 108 ALA A C 1
ATOM 874 O O . ALA A 1 108 ? 12.005 -2.431 -22.237 1.00 85.81 108 ALA A O 1
ATOM 875 N N . TYR A 1 109 ? 12.417 -0.691 -23.581 1.00 84.88 109 TYR A N 1
ATOM 876 C CA . TYR A 1 109 ? 13.566 -1.302 -24.269 1.00 84.88 109 TYR A CA 1
ATOM 877 C C . TYR A 1 109 ? 14.913 -0.683 -23.878 1.00 84.88 109 TYR A C 1
ATOM 879 O O . TYR A 1 109 ? 15.907 -0.860 -24.582 1.00 84.88 109 TYR A O 1
ATOM 887 N N . VAL A 1 110 ? 14.949 0.064 -22.772 1.00 84.19 110 VAL A N 1
ATOM 888 C CA . VAL A 1 110 ? 16.185 0.644 -22.239 1.00 84.19 110 VAL A CA 1
ATOM 889 C C . VAL A 1 110 ? 17.122 -0.476 -21.788 1.00 84.19 110 VAL A C 1
ATOM 891 O O . VAL A 1 110 ? 16.693 -1.515 -21.280 1.00 84.19 110 VAL A O 1
ATOM 894 N N . LYS A 1 111 ? 18.426 -0.272 -21.984 1.00 83.00 111 LYS A N 1
ATOM 895 C CA . LYS A 1 111 ? 19.441 -1.248 -21.597 1.00 83.00 111 LYS A CA 1
ATOM 896 C C . LYS A 1 111 ? 19.390 -1.500 -20.085 1.00 83.00 111 LYS A C 1
ATOM 898 O O . LYS A 1 111 ? 19.378 -0.567 -19.287 1.00 83.00 111 LYS A O 1
ATOM 903 N N . ARG A 1 112 ? 19.385 -2.777 -19.698 1.00 83.94 112 ARG A N 1
ATOM 904 C CA . ARG A 1 112 ? 19.383 -3.200 -18.291 1.00 83.94 112 ARG A CA 1
ATOM 905 C C . ARG A 1 112 ? 20.728 -2.855 -17.645 1.00 83.94 112 ARG A C 1
ATOM 907 O O . ARG A 1 112 ? 21.762 -3.379 -18.059 1.00 83.94 112 ARG A O 1
ATOM 914 N N . GLU A 1 113 ? 20.707 -1.964 -16.658 1.00 82.69 113 GLU A N 1
ATOM 915 C CA . GLU A 1 113 ? 21.872 -1.554 -15.859 1.00 82.69 113 GLU A CA 1
ATOM 916 C C . GLU A 1 113 ? 21.479 -1.456 -14.370 1.00 82.69 113 GLU A C 1
ATOM 918 O O . GLU A 1 113 ? 20.490 -2.045 -13.949 1.00 82.69 113 GLU A O 1
ATOM 923 N N . VAL A 1 114 ? 22.257 -0.733 -13.557 1.00 74.88 114 VAL A N 1
ATOM 924 C CA . VAL A 1 114 ? 22.255 -0.776 -12.078 1.00 74.88 114 VAL A CA 1
ATOM 925 C C . VAL A 1 114 ? 20.872 -0.610 -11.419 1.00 74.88 114 VAL A C 1
ATOM 927 O O . VAL A 1 114 ? 20.680 -1.126 -10.321 1.00 74.88 114 VAL A O 1
ATOM 930 N N . GLY A 1 115 ? 19.909 0.066 -12.056 1.00 76.19 115 GLY A N 1
ATOM 931 C CA . GLY A 1 115 ? 18.543 0.213 -11.531 1.00 76.19 115 GLY A CA 1
ATOM 932 C C . GLY A 1 115 ? 17.419 -0.414 -12.356 1.00 76.19 115 GLY A C 1
ATOM 933 O O . GLY A 1 115 ? 16.280 -0.344 -11.909 1.00 76.19 115 GLY A O 1
ATOM 934 N N . ILE A 1 116 ? 17.701 -1.011 -13.520 1.00 83.50 116 ILE A N 1
ATOM 935 C CA . ILE A 1 116 ? 16.695 -1.699 -14.348 1.00 83.50 116 ILE A CA 1
ATOM 936 C C . ILE A 1 116 ? 17.086 -3.172 -14.451 1.00 83.50 116 ILE A C 1
ATOM 938 O O . ILE A 1 116 ? 18.015 -3.518 -15.183 1.00 83.50 116 ILE A O 1
ATOM 942 N N . ASP A 1 117 ? 16.365 -4.028 -13.728 1.00 83.31 117 ASP A N 1
ATOM 943 C CA . ASP A 1 117 ? 16.570 -5.479 -13.701 1.00 83.31 117 ASP A CA 1
ATOM 944 C C . ASP A 1 117 ? 15.340 -6.245 -14.233 1.00 83.31 117 ASP A C 1
ATOM 946 O O . ASP A 1 117 ? 14.381 -5.660 -14.741 1.00 83.31 117 ASP A O 1
ATOM 950 N N . ASP A 1 118 ? 15.361 -7.577 -14.166 1.00 82.38 118 ASP A N 1
ATOM 951 C CA . ASP A 1 118 ? 14.286 -8.430 -14.698 1.00 82.38 118 ASP A CA 1
ATOM 952 C C . ASP A 1 118 ? 12.944 -8.262 -13.950 1.00 82.38 118 ASP A C 1
ATOM 954 O O . ASP A 1 118 ? 11.890 -8.598 -14.493 1.00 82.38 118 ASP A O 1
ATOM 958 N N . MET A 1 119 ? 12.967 -7.732 -12.721 1.00 80.25 119 MET A N 1
ATOM 959 C CA . MET A 1 119 ? 11.800 -7.561 -11.847 1.00 80.25 119 MET A CA 1
ATOM 960 C C . MET A 1 119 ? 11.344 -6.092 -11.744 1.00 80.25 119 MET A C 1
ATOM 962 O O . MET A 1 119 ? 10.148 -5.814 -11.663 1.00 80.25 119 MET A O 1
ATOM 966 N N . PHE A 1 120 ? 12.285 -5.153 -11.773 1.00 86.62 120 PHE A N 1
ATOM 967 C CA . PHE A 1 120 ? 12.122 -3.708 -11.668 1.00 86.62 120 PHE A CA 1
ATOM 968 C C . PHE A 1 120 ? 12.494 -3.065 -13.007 1.00 86.62 120 PHE A C 1
ATOM 970 O O . PHE A 1 120 ? 13.627 -2.650 -13.241 1.00 86.62 120 PHE A O 1
ATOM 977 N N . ASN A 1 121 ? 11.515 -2.999 -13.906 1.00 88.69 121 ASN A N 1
ATOM 978 C CA . ASN A 1 121 ? 11.655 -2.427 -15.242 1.00 88.69 121 ASN A CA 1
ATOM 979 C C . ASN A 1 121 ? 10.353 -1.774 -15.719 1.00 88.69 121 ASN A C 1
ATOM 981 O O . ASN A 1 121 ? 9.301 -1.890 -15.090 1.00 88.69 121 ASN A O 1
ATOM 985 N N . PHE A 1 122 ? 10.429 -1.116 -16.874 1.00 91.75 122 PHE A N 1
ATOM 986 C CA . PHE A 1 122 ? 9.279 -0.507 -17.539 1.00 91.75 122 PHE A CA 1
ATOM 987 C C . PHE A 1 122 ? 8.692 -1.391 -18.655 1.00 91.75 122 PHE A C 1
ATOM 989 O O . PHE A 1 122 ? 7.987 -0.898 -19.524 1.00 91.75 122 PHE A O 1
ATOM 996 N N . GLU A 1 123 ? 8.951 -2.704 -18.666 1.00 90.00 123 GLU A N 1
ATOM 997 C CA . GLU A 1 123 ? 8.452 -3.591 -19.735 1.00 90.00 123 GLU A CA 1
ATOM 998 C C . GLU A 1 123 ? 6.957 -3.893 -19.591 1.00 90.00 123 GLU A C 1
ATOM 1000 O O . GLU A 1 123 ? 6.231 -4.025 -20.577 1.00 90.00 123 GLU A O 1
ATOM 1005 N N . THR A 1 124 ? 6.480 -4.000 -18.349 1.00 92.56 124 THR A N 1
ATOM 1006 C CA . THR A 1 124 ? 5.076 -4.279 -18.043 1.00 92.56 124 THR A CA 1
ATOM 1007 C C . THR A 1 124 ? 4.487 -3.204 -17.145 1.00 92.56 124 THR A C 1
ATOM 1009 O O . THR A 1 124 ? 5.190 -2.527 -16.389 1.00 92.56 124 THR A O 1
ATOM 1012 N N . PHE A 1 125 ? 3.161 -3.073 -17.184 1.00 91.94 125 PHE A N 1
ATOM 1013 C CA . PHE A 1 125 ? 2.439 -2.129 -16.334 1.00 91.94 125 PHE A CA 1
ATOM 1014 C C . PHE A 1 125 ? 2.694 -2.374 -14.836 1.00 91.94 125 PHE A C 1
ATOM 1016 O O . PHE A 1 125 ? 2.914 -1.428 -14.083 1.00 91.94 125 PHE A O 1
ATOM 1023 N N . GLY A 1 126 ? 2.705 -3.641 -14.402 1.00 91.88 126 GLY A N 1
ATOM 1024 C CA . GLY A 1 126 ? 2.945 -4.006 -13.003 1.00 91.88 126 GLY A CA 1
ATOM 1025 C C . GLY A 1 126 ? 4.339 -3.602 -12.526 1.00 91.88 126 GLY A C 1
ATOM 1026 O O . GLY A 1 126 ? 4.461 -2.953 -11.488 1.00 91.88 126 GLY A O 1
ATOM 1027 N N . ASN A 1 127 ? 5.368 -3.910 -13.317 1.00 92.25 127 ASN A N 1
ATOM 1028 C CA . ASN A 1 127 ? 6.748 -3.555 -12.985 1.00 92.25 127 ASN A CA 1
ATOM 1029 C C . ASN A 1 127 ? 6.934 -2.026 -12.975 1.00 92.25 127 ASN A C 1
ATOM 1031 O O . ASN A 1 127 ? 7.474 -1.480 -12.014 1.00 92.25 127 ASN A O 1
ATOM 1035 N N . SER A 1 128 ? 6.354 -1.322 -13.957 1.00 93.06 128 SER A N 1
ATOM 1036 C CA . SER A 1 128 ? 6.373 0.148 -14.036 1.00 93.06 128 SER A CA 1
ATOM 1037 C C . SER A 1 128 ? 5.741 0.804 -12.804 1.00 93.06 128 SER A C 1
ATOM 1039 O O . SER A 1 128 ? 6.275 1.771 -12.262 1.00 93.06 128 SER A O 1
ATOM 1041 N N . MET A 1 129 ? 4.614 0.262 -12.325 1.00 94.62 129 MET A N 1
ATOM 1042 C CA . MET A 1 129 ? 3.945 0.741 -11.113 1.00 94.62 129 MET A CA 1
ATOM 1043 C C . MET A 1 129 ? 4.792 0.523 -9.856 1.00 94.62 129 MET A C 1
ATOM 1045 O O . MET A 1 129 ? 4.816 1.395 -8.988 1.00 94.62 129 MET A O 1
ATOM 1049 N N . ILE A 1 130 ? 5.506 -0.602 -9.750 1.00 93.19 130 ILE A N 1
ATOM 1050 C CA . ILE A 1 130 ? 6.410 -0.874 -8.622 1.00 93.19 130 ILE A CA 1
ATOM 1051 C C . ILE A 1 130 ? 7.598 0.102 -8.641 1.00 93.19 130 ILE A C 1
ATOM 1053 O O . ILE A 1 130 ? 7.913 0.692 -7.606 1.00 93.19 130 ILE A O 1
ATOM 1057 N N . CYS A 1 131 ? 8.208 0.343 -9.806 1.00 92.06 131 CYS A N 1
ATOM 1058 C CA . CYS A 1 131 ? 9.288 1.323 -9.960 1.00 92.06 131 CYS A CA 1
ATOM 1059 C C . CYS A 1 131 ? 8.830 2.745 -9.598 1.00 92.06 131 CYS A C 1
ATOM 1061 O O . CYS A 1 131 ? 9.509 3.449 -8.852 1.00 92.06 131 CYS A O 1
ATOM 1063 N N . LEU A 1 132 ? 7.651 3.173 -10.059 1.00 93.50 132 LEU A N 1
ATOM 1064 C CA . LEU A 1 132 ? 7.106 4.496 -9.730 1.00 93.50 132 LEU A CA 1
ATOM 1065 C C . LEU A 1 132 ? 6.707 4.628 -8.260 1.00 93.50 132 LEU A C 1
ATOM 1067 O O . LEU A 1 132 ? 6.877 5.696 -7.668 1.00 93.50 132 LEU A O 1
ATOM 1071 N N . PHE A 1 133 ? 6.232 3.547 -7.643 1.00 94.19 133 PHE A N 1
ATOM 1072 C CA . PHE A 1 133 ? 5.993 3.513 -6.205 1.00 94.19 133 PHE A CA 1
ATOM 1073 C C . PHE A 1 133 ? 7.295 3.726 -5.421 1.00 94.19 133 PHE A C 1
ATOM 1075 O O . PHE A 1 133 ? 7.321 4.501 -4.466 1.00 94.19 133 PHE A O 1
ATOM 1082 N N . GLN A 1 134 ? 8.398 3.116 -5.863 1.00 92.25 134 GLN A N 1
ATOM 1083 C CA . GLN A 1 134 ? 9.718 3.346 -5.280 1.00 92.25 134 GLN A CA 1
ATOM 1084 C C . GLN A 1 134 ? 10.175 4.807 -5.464 1.00 92.25 134 GLN A C 1
ATOM 1086 O O . GLN A 1 134 ? 10.540 5.461 -4.483 1.00 92.25 134 GLN A O 1
ATOM 1091 N N . ILE A 1 135 ? 10.059 5.361 -6.679 1.00 92.50 135 ILE A N 1
ATOM 1092 C CA . ILE A 1 135 ? 10.406 6.764 -6.980 1.00 92.50 135 ILE A CA 1
ATOM 1093 C C . ILE A 1 135 ? 9.562 7.754 -6.164 1.00 92.50 135 ILE A C 1
ATOM 1095 O O . ILE A 1 135 ? 10.063 8.805 -5.778 1.00 92.50 135 ILE A O 1
ATOM 1099 N N . THR A 1 136 ? 8.312 7.424 -5.831 1.00 93.81 136 THR A N 1
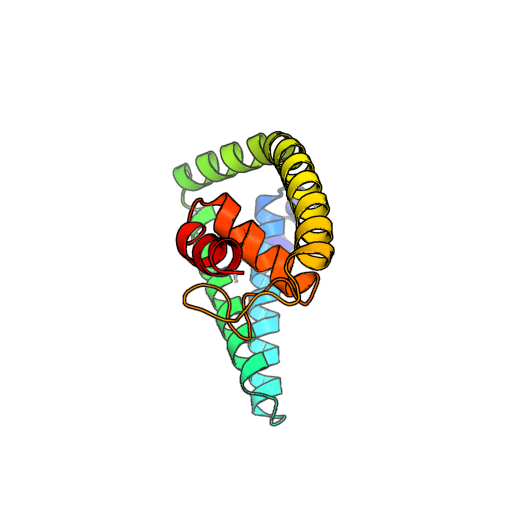ATOM 1100 C CA . THR A 1 136 ? 7.451 8.275 -4.988 1.00 93.81 136 THR A CA 1
ATOM 1101 C C . THR A 1 136 ? 8.039 8.497 -3.590 1.00 93.81 136 THR A C 1
ATOM 1103 O O . THR A 1 136 ? 7.793 9.525 -2.964 1.00 93.81 136 THR A O 1
ATOM 1106 N N . THR A 1 137 ? 8.862 7.561 -3.106 1.00 94.00 137 THR A N 1
ATOM 1107 C CA . THR A 1 137 ? 9.628 7.711 -1.855 1.00 94.00 137 THR A CA 1
ATOM 1108 C C . THR A 1 137 ? 10.995 8.378 -2.053 1.00 94.00 137 THR A C 1
ATOM 1110 O O . THR A 1 137 ? 11.793 8.440 -1.121 1.00 94.00 137 THR A O 1
ATOM 1113 N N . SER A 1 138 ? 11.273 8.874 -3.263 1.00 91.75 138 SER A N 1
ATOM 1114 C CA . SER A 1 138 ? 12.559 9.422 -3.711 1.00 91.75 138 SER A CA 1
ATOM 1115 C C . SER A 1 138 ? 13.730 8.443 -3.584 1.00 91.75 138 SER A C 1
ATOM 1117 O O . SER A 1 138 ? 14.884 8.859 -3.496 1.00 91.75 138 SER A O 1
ATOM 1119 N N . ALA A 1 139 ? 13.454 7.138 -3.584 1.00 91.75 139 ALA A N 1
ATOM 1120 C CA . ALA A 1 139 ? 14.461 6.095 -3.436 1.00 91.75 139 ALA A CA 1
ATOM 1121 C C . ALA A 1 139 ? 14.826 5.474 -4.793 1.00 91.75 139 ALA A C 1
ATOM 1123 O O . ALA A 1 139 ? 13.944 5.093 -5.559 1.00 91.75 139 ALA A O 1
ATOM 1124 N N . GLY A 1 140 ? 16.122 5.325 -5.085 1.00 86.88 140 GLY A N 1
ATOM 1125 C CA . GLY A 1 140 ? 16.629 4.597 -6.261 1.00 86.88 140 GLY A CA 1
ATOM 1126 C C . GLY A 1 140 ? 16.243 5.179 -7.628 1.00 86.88 140 GLY A C 1
ATOM 1127 O O . GLY A 1 140 ? 16.328 4.481 -8.638 1.00 86.88 140 GLY A O 1
ATOM 1128 N N . TRP A 1 141 ? 15.803 6.440 -7.677 1.00 90.69 141 TRP A N 1
ATOM 1129 C CA . TRP A 1 141 ? 15.491 7.138 -8.929 1.00 90.69 141 TRP A CA 1
ATOM 1130 C C . TRP A 1 141 ? 16.748 7.388 -9.774 1.00 90.69 141 TRP A C 1
ATOM 1132 O O . TRP A 1 141 ? 16.677 7.410 -10.998 1.00 90.69 141 TRP A O 1
ATOM 1142 N N . ASP A 1 142 ? 17.899 7.538 -9.122 1.00 90.38 142 ASP A N 1
ATOM 1143 C CA . ASP A 1 142 ? 19.221 7.706 -9.717 1.00 90.38 142 ASP A CA 1
ATOM 1144 C C . ASP A 1 142 ? 19.643 6.463 -10.510 1.00 90.38 142 ASP A C 1
ATOM 1146 O O . ASP A 1 142 ? 20.084 6.574 -11.654 1.00 90.38 142 ASP A O 1
ATOM 1150 N N . GLY A 1 143 ? 19.417 5.274 -9.943 1.00 88.19 143 GLY A N 1
ATOM 1151 C CA . GLY A 1 143 ? 19.679 4.002 -10.614 1.00 88.19 143 GLY A CA 1
ATOM 1152 C C . GLY A 1 143 ? 18.767 3.757 -11.818 1.00 88.19 143 GLY A C 1
ATOM 1153 O O . GLY A 1 143 ? 19.216 3.190 -12.812 1.00 88.19 143 GLY A O 1
ATOM 1154 N N . LEU A 1 144 ? 17.506 4.199 -11.750 1.00 87.94 144 LEU A N 1
ATOM 1155 C CA . LEU A 1 144 ? 16.555 4.109 -12.866 1.00 87.94 144 LEU A CA 1
ATOM 1156 C C . LEU A 1 144 ? 16.873 5.115 -13.982 1.00 87.94 144 LEU A C 1
ATOM 1158 O O . LEU A 1 144 ? 16.643 4.824 -15.152 1.00 87.94 144 LEU A O 1
ATOM 1162 N N . LEU A 1 145 ? 17.418 6.285 -13.636 1.00 89.19 145 LEU A N 1
ATOM 1163 C CA . LEU A 1 145 ? 17.754 7.339 -14.593 1.00 89.19 145 LEU A CA 1
ATOM 1164 C C . LEU A 1 145 ? 19.059 7.064 -15.356 1.00 89.19 145 LEU A C 1
ATOM 1166 O O . LEU A 1 145 ? 19.141 7.365 -16.544 1.00 89.19 145 LEU A O 1
ATOM 1170 N N . ALA A 1 146 ? 20.072 6.496 -14.698 1.00 87.69 146 ALA A N 1
ATOM 1171 C CA . ALA A 1 146 ? 21.380 6.222 -15.298 1.00 87.69 146 ALA A CA 1
ATOM 1172 C C . ALA A 1 146 ? 21.327 5.478 -16.657 1.00 87.69 146 ALA A C 1
ATOM 1174 O O . ALA A 1 146 ? 21.907 5.986 -17.618 1.00 87.69 146 ALA A O 1
ATOM 1175 N N . PRO A 1 147 ? 20.608 4.346 -16.806 1.00 85.69 147 PRO A N 1
ATOM 1176 C CA . PRO A 1 147 ? 20.516 3.658 -18.094 1.00 85.69 147 PRO A CA 1
ATOM 1177 C C . PRO A 1 147 ? 19.737 4.451 -19.150 1.00 85.69 147 PRO A C 1
ATOM 1179 O O . PRO A 1 147 ? 20.033 4.333 -20.337 1.00 85.69 147 PRO A O 1
ATOM 1182 N N . ILE A 1 148 ? 18.777 5.288 -18.742 1.00 86.12 148 ILE A N 1
ATOM 1183 C CA . ILE A 1 148 ? 17.998 6.138 -19.657 1.00 86.12 148 ILE A CA 1
ATOM 1184 C C . ILE A 1 148 ? 18.891 7.225 -20.272 1.00 86.12 148 ILE A C 1
ATOM 1186 O O . ILE A 1 148 ? 18.741 7.542 -21.446 1.00 86.12 148 ILE A O 1
ATOM 1190 N N . LEU A 1 149 ? 19.834 7.778 -19.502 1.00 86.25 149 LEU A N 1
ATOM 1191 C CA . LEU A 1 149 ? 20.785 8.789 -19.988 1.00 86.25 149 LEU A CA 1
ATOM 1192 C C . LEU A 1 149 ? 21.875 8.213 -20.902 1.00 86.25 149 LEU A C 1
ATOM 1194 O O . LEU A 1 149 ? 22.434 8.946 -21.714 1.00 86.25 149 LEU A O 1
ATOM 1198 N N . ASN A 1 150 ? 22.186 6.925 -20.751 1.00 76.56 150 ASN A N 1
ATOM 1199 C CA . ASN A 1 150 ? 23.181 6.211 -21.554 1.00 76.56 150 ASN A CA 1
ATOM 1200 C C . ASN A 1 150 ? 22.591 5.570 -22.829 1.00 76.56 150 ASN A C 1
ATOM 1202 O O . ASN A 1 150 ? 23.331 4.894 -23.550 1.00 76.56 150 ASN A O 1
ATOM 1206 N N . SER A 1 151 ? 21.280 5.724 -23.062 1.00 61.38 151 SER A N 1
ATOM 1207 C CA . SER A 1 151 ? 20.537 5.154 -24.200 1.00 61.38 151 SER A CA 1
ATOM 1208 C C . SER A 1 151 ? 20.544 6.050 -25.435 1.00 61.38 151 SER A C 1
ATOM 1210 O O . SER A 1 151 ? 20.538 7.291 -25.277 1.00 61.38 151 SER A O 1
#

Secondary structure (DSSP, 8-state):
-HHHHHHHHHGGGGTTSHHHHHHHHHHHHHHHHHHHHHHHHHTT--HHHHHHHHHHHHGGGGGHHHH-HHHHHHHHHHHHHHHHHHHHHHHHHHHHHHHHHHHHHHHTTS---TT--SSSSSSSHHHHHHHHHHHHTT-SHHHHHHHHHT-

=== Feature glossary ===
Reading guide. The protein is described through the following features:

Foldseek 3Di. A 3Di character summarizes, for each residue, the relative orientation of the Cα frame of its nearest spatial neighbor. Because it encodes fold topology rather than chemistry, 3Di alignments detect remote structural similarity that sequence alignment misses.

Contact-map, Ramachandran, and PAE plots. Plot images: a contact map (which residues are close in 3D, as an N×N binary image), a Ramachandran scatter (backbone torsion angles, revealing secondary-structure composition at a glance), and — for AlphaFold structures — a PAE heatmap (pairwise prediction confidence).

Radius of gyration, Cα contacts, bounding box. Radius of gyration (Rg) is the root-mean-square distance of Cα atoms from their centroid — a single number for overall size and compactness. A globular domain of N residues has Rg ≈ 2.2·N^0.38 Å; an extended or disordered chain has a much larger Rg. The Cα contact count is the number of residue pairs whose Cα atoms are within 8 Å and are more than four positions apart in sequence — a standard proxy for tertiary packing density. The bounding box is the smallest axis-aligned box enclosing all Cα atoms.

Secondary structure (8-state, DSSP). Eight-state secondary structure (DSSP): H is the canonical α-helix, G the tighter 3₁₀-helix, I the wider π-helix; E/B are β-structure, T and S are turns and bends, and '-' is everything else. DSSP derives these from the pattern of main-chain N–H···O=C hydrogen bonds, not from the sequence.

B-factor. B-factor (Debye–Waller factor) reflects atomic displacement in the crystal lattice. It is an experimental observable (units Å²), not a prediction; low values mean the atom is pinned down, high values mean it moves or is heterogeneous across the crystal.

pLDDT. pLDDT is the predicted lDDT-Cα score: AlphaFold's confidence that the local environment of each residue (all inter-atomic distances within 15 Å) is correctly placed. It is a per-residue number between 0 and 100, with higher meaning more reliable.

Nearest PDB structures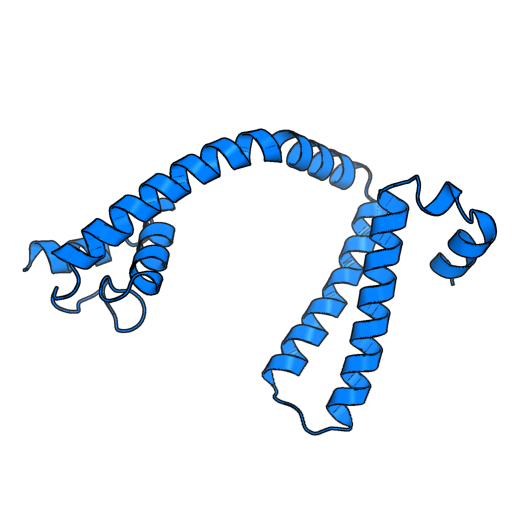. Nearest PDB neighbors are the top structural matches found by Foldseek when searching this structure against the entire Protein Data Bank. Each hit reports a TM-score (0 to 1; >0.5 almost always implies the same fold) and an E-value. These are *structural* homologs — they may share no detectable sequence similarity.

Solvent-accessible surface area. Accessible surface area quantifies burial. A residue with SASA near zero is packed into the hydrophobic core; one with SASA >100 Å² sits on the surface. Computed here via the Shrake–Rupley numerical algorithm with a 1.4 Å probe.

Rendered structure images. Structure images are PyMOL renders from six orthogonal camera directions. Cartoon representation draws helices as coils and strands as arrows; sticks shows the backbone as bonds; surface shows the solvent-excluded envelope. Rainbow coloring maps sequence position to hue (blue→red, N→C); chain coloring assigns a distinct color per polypeptide.

Backbone torsions (φ/ψ). φ (phi) and ψ (psi) are the two rotatable backbone dihedrals per residue: φ is the C(i-1)–N–Cα–C torsion, ψ is the N–Cα–C–N(i+1) torsion, both in degrees on (−180°, 180°]. α-helical residues cluster near (−60°, −45°); β-strand residues near (−120°, +130°). A Ramachandran plot is simply a scatter of (φ, ψ) for every residue.

Predicted aligned error. Predicted Aligned Error (PAE) is an AlphaFold confidence matrix: entry (i, j) is the expected error in the position of residue j, in ångströms, when the prediction is superimposed on the true structure at residue i. Low PAE within a block of residues means that block is internally rigid and well-predicted; high PAE between two blocks means their relative placement is uncertain even if each block individually is confident.

mmCIF coordinates. Structure coordinates are given as an mmCIF _atom_site loop: one row per atom with element, residue name, chain id, sequence number, and x/y/z position in Å. Only the four main-chain atoms per residue are included here; side chains are omitted to keep the record compact.

InterPro / GO / CATH / organism. Database cross-references. InterPro integrates a dozen domain/family signature databases into unified entries with residue-range hits. GO terms attach function/process/location labels with evidence codes. CATH codes position the fold in a four-level structural taxonomy. Organism is the NCBI-taxonomy species name.

Secondary structure (3-state, P-SEA). SS3 is a coarse helix/strand/coil call (letters a/b/c) made by the P-SEA algorithm from inter-Cα distances and dihedrals. It is less detailed than DSSP but needs only Cα positions.

Sequence. Sequence gives the chain of amino acids in standard one-letter code (A=alanine, C=cysteine, …, Y=tyrosine), read N→C. It is the only feature that is directly encoded by the gene; all structural features are derived from the folded form of this sequence.